Protein AF-A0A7K4CY14-F1 (afdb_monomer_lite)

pLDDT: mean 82.09, std 10.43, range [49.28, 89.94]

Foldseek 3Di:
DDQDQPDADPVPRDRRAKDKDFDPVAFPDQDPVRHTDGAIWIAGPPPRDIGHPD

Radius of gyration: 12.61 Å; chains: 1; bounding box: 30×19×31 Å

Structure (mmCIF, N/CA/C/O backbone):
data_AF-A0A7K4CY14-F1
#
_entry.id   AF-A0A7K4CY14-F1
#
loop_
_atom_site.group_PDB
_atom_site.id
_atom_site.type_symbol
_atom_site.label_atom_id
_atom_site.label_alt_id
_atom_site.label_comp_id
_atom_site.label_asym_id
_atom_site.label_entity_id
_atom_site.label_seq_id
_atom_site.pdbx_PDB_ins_code
_atom_site.Cartn_x
_atom_site.Cartn_y
_atom_site.Cartn_z
_atom_site.occupancy
_atom_site.B_iso_or_equiv
_atom_site.auth_seq_id
_atom_site.auth_comp_id
_atom_site.auth_asym_id
_atom_site.auth_atom_id
_atom_site.pdbx_PDB_model_num
ATOM 1 N N . MET A 1 1 ? 4.644 -12.138 3.880 1.00 49.28 1 MET A N 1
ATOM 2 C CA . MET A 1 1 ? 3.944 -10.895 4.271 1.00 49.28 1 MET A CA 1
ATOM 3 C C . MET A 1 1 ? 4.743 -10.263 5.392 1.00 49.28 1 MET A C 1
ATOM 5 O O . MET A 1 1 ? 4.779 -10.825 6.478 1.00 49.28 1 MET A O 1
ATOM 9 N N . THR A 1 2 ? 5.452 -9.172 5.115 1.00 53.19 2 THR A N 1
ATOM 10 C CA . THR A 1 2 ? 6.289 -8.500 6.117 1.00 53.19 2 THR A CA 1
ATOM 11 C C . THR A 1 2 ? 5.415 -7.511 6.883 1.00 53.19 2 THR A C 1
ATOM 13 O O . THR A 1 2 ? 4.883 -6.571 6.294 1.00 53.19 2 THR A O 1
ATOM 16 N N . LEU A 1 3 ? 5.202 -7.763 8.176 1.00 57.06 3 LEU A N 1
ATOM 17 C CA . LEU A 1 3 ? 4.500 -6.837 9.065 1.00 57.06 3 LEU A CA 1
ATOM 18 C C . LEU A 1 3 ? 5.457 -5.708 9.442 1.00 57.06 3 LEU A C 1
ATOM 20 O O . LEU A 1 3 ? 6.520 -5.940 10.016 1.00 57.06 3 LEU A O 1
ATOM 24 N N . ILE A 1 4 ? 5.069 -4.483 9.115 1.00 62.78 4 ILE A N 1
ATOM 25 C CA . ILE A 1 4 ? 5.864 -3.279 9.366 1.00 62.78 4 ILE A CA 1
ATOM 26 C C . ILE A 1 4 ? 5.466 -2.734 10.730 1.00 62.78 4 ILE A C 1
ATOM 28 O O . ILE A 1 4 ? 4.373 -2.194 10.908 1.00 62.78 4 ILE A O 1
ATOM 32 N N . ARG A 1 5 ? 6.351 -2.896 11.713 1.00 56.50 5 ARG A N 1
ATOM 33 C CA . ARG A 1 5 ? 6.173 -2.329 13.051 1.00 56.50 5 ARG A CA 1
ATOM 34 C C . ARG A 1 5 ? 6.525 -0.840 13.012 1.00 56.50 5 ARG A C 1
ATOM 36 O O . ARG A 1 5 ? 7.624 -0.486 12.605 1.00 56.50 5 ARG A O 1
ATOM 43 N N . GLY A 1 6 ? 5.590 0.020 13.424 1.00 66.25 6 GLY A N 1
ATOM 44 C CA . GLY A 1 6 ? 5.819 1.466 13.587 1.00 66.25 6 GLY A CA 1
ATOM 45 C C . GLY A 1 6 ? 4.980 2.394 12.702 1.00 66.25 6 GLY A C 1
ATOM 46 O O . GLY A 1 6 ? 5.048 3.607 12.876 1.00 66.25 6 GLY A O 1
ATOM 47 N N . LYS A 1 7 ? 4.158 1.871 11.783 1.00 75.19 7 LYS A N 1
ATOM 48 C CA . LYS A 1 7 ? 3.213 2.685 10.999 1.00 75.19 7 LYS A CA 1
ATOM 49 C C . LYS A 1 7 ? 1.796 2.519 11.553 1.00 75.19 7 LYS A C 1
ATOM 51 O O . LYS A 1 7 ? 1.360 1.408 11.846 1.00 75.19 7 LYS A O 1
ATOM 56 N N . THR A 1 8 ? 1.072 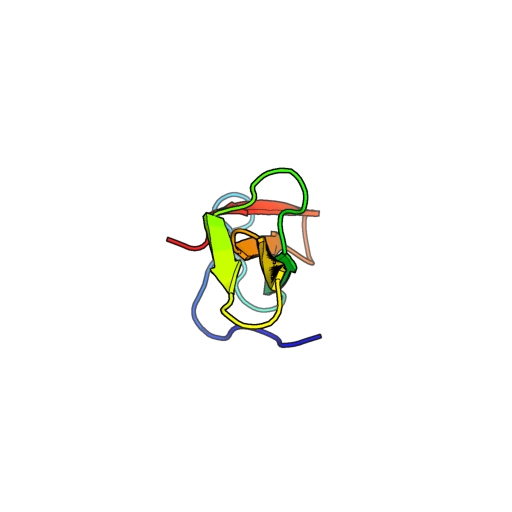3.625 11.688 1.00 82.88 8 THR A N 1
ATOM 57 C CA . THR A 1 8 ? -0.301 3.650 12.210 1.00 82.88 8 THR A CA 1
ATOM 58 C C . THR A 1 8 ? -1.262 3.984 11.082 1.00 82.88 8 THR A C 1
ATOM 60 O O . THR A 1 8 ? -1.038 4.933 10.335 1.00 82.88 8 THR A O 1
ATOM 63 N N . CYS A 1 9 ? -2.347 3.219 10.952 1.00 86.25 9 CYS A N 1
ATOM 64 C CA . CYS A 1 9 ? -3.363 3.519 9.951 1.00 86.25 9 CYS A CA 1
ATOM 65 C C . CYS A 1 9 ? -4.029 4.878 10.252 1.00 86.25 9 CYS A C 1
ATOM 67 O O . CYS A 1 9 ? -4.553 5.044 11.357 1.00 86.25 9 CYS A O 1
ATOM 69 N N . PRO A 1 10 ? -4.105 5.813 9.287 1.00 84.88 10 PRO A N 1
ATOM 70 C CA . PRO A 1 10 ? -4.708 7.132 9.509 1.00 84.88 10 PRO A CA 1
ATOM 71 C C . PRO A 1 10 ? -6.211 7.063 9.819 1.00 84.88 10 PRO A C 1
ATOM 73 O O . PRO A 1 10 ? -6.745 7.935 10.496 1.00 84.88 10 PRO A O 1
ATOM 76 N N . LYS A 1 11 ? -6.893 6.004 9.367 1.00 88.50 11 LYS A N 1
ATOM 77 C CA . LYS A 1 11 ? -8.345 5.841 9.513 1.00 88.50 11 LYS A CA 1
ATOM 78 C C . LYS A 1 11 ? -8.756 5.193 10.829 1.00 88.50 11 LYS A C 1
ATOM 80 O O . LYS A 1 11 ? -9.610 5.712 11.532 1.00 88.50 11 LYS A O 1
ATOM 85 N N . CYS A 1 12 ? -8.164 4.046 11.166 1.00 87.94 12 CYS A N 1
ATOM 86 C CA . CYS A 1 12 ? -8.537 3.302 12.374 1.00 87.94 12 CYS A CA 1
ATOM 87 C C . CYS A 1 12 ? -7.578 3.513 13.551 1.00 87.94 12 CYS A C 1
ATOM 89 O O . CYS A 1 12 ? -7.822 2.965 14.622 1.00 87.94 12 CYS A O 1
ATOM 91 N N . LYS A 1 13 ? -6.485 4.265 13.358 1.00 83.75 13 LYS A N 1
ATOM 92 C CA . LYS A 1 13 ? -5.432 4.512 14.356 1.00 83.75 13 LYS A CA 1
ATOM 93 C C . LYS A 1 13 ? -4.813 3.240 14.956 1.00 83.75 13 LYS A C 1
ATOM 95 O O . LYS A 1 13 ? -4.207 3.284 16.020 1.00 83.75 13 LYS A O 1
ATOM 100 N N . LYS A 1 14 ? -4.928 2.103 14.260 1.00 84.06 14 LYS A N 1
ATOM 101 C CA . LYS A 1 14 ? -4.306 0.828 14.642 1.00 84.06 14 LYS A CA 1
ATOM 102 C C . LYS A 1 14 ? -3.022 0.612 13.843 1.00 84.06 14 LYS A C 1
ATOM 104 O O . LYS A 1 14 ? -2.999 0.847 12.634 1.00 84.06 14 LYS A O 1
ATOM 109 N N . SER A 1 15 ? -1.982 0.131 14.514 1.00 78.69 15 SER A N 1
ATOM 110 C CA . SER A 1 15 ? -0.664 -0.193 13.943 1.00 78.69 15 SER A CA 1
ATOM 111 C C . SER A 1 15 ? -0.368 -1.698 13.909 1.00 78.69 15 SER A C 1
ATOM 113 O O . SER A 1 15 ? 0.619 -2.124 13.322 1.00 78.69 15 SER A O 1
ATOM 115 N N . ASP A 1 16 ? -1.244 -2.512 14.499 1.00 77.56 16 ASP A N 1
ATOM 116 C CA . ASP A 1 16 ? -1.007 -3.941 14.738 1.00 77.56 16 ASP A CA 1
ATOM 117 C C . ASP A 1 16 ? -0.959 -4.789 13.451 1.00 77.56 16 ASP A C 1
ATOM 119 O O . ASP A 1 16 ? -0.262 -5.795 13.361 1.00 77.56 16 ASP A O 1
ATOM 123 N N . ARG A 1 17 ? -1.683 -4.353 12.411 1.00 82.38 17 ARG A N 1
ATOM 124 C CA . ARG A 1 17 ? -1.802 -5.061 11.128 1.00 82.38 17 ARG A CA 1
ATOM 125 C C . AR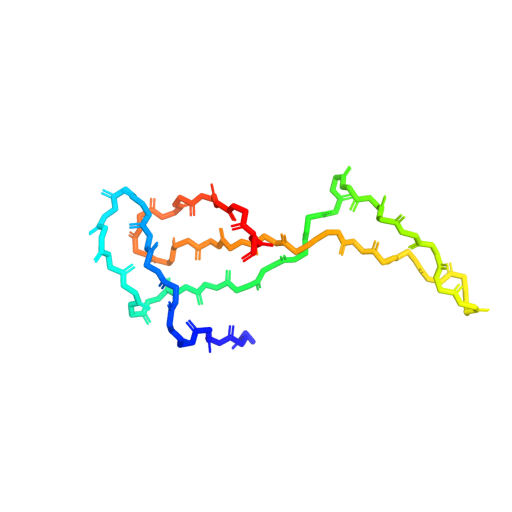G A 1 17 ? -1.585 -4.119 9.958 1.00 82.38 17 ARG A C 1
ATOM 127 O O . ARG A 1 17 ? -2.536 -3.777 9.259 1.00 82.38 17 ARG A O 1
ATOM 134 N N . ILE A 1 18 ? -0.351 -3.679 9.748 1.00 85.94 18 ILE A N 1
ATOM 135 C CA . ILE A 1 18 ? 0.027 -2.966 8.525 1.00 85.94 18 ILE A CA 1
ATOM 136 C C . ILE A 1 18 ? 0.787 -3.921 7.607 1.00 85.94 18 ILE A C 1
ATOM 138 O O . ILE A 1 18 ? 1.790 -4.513 7.999 1.00 85.94 18 ILE A O 1
ATOM 142 N N . ILE A 1 19 ? 0.276 -4.079 6.388 1.00 87.31 19 ILE A N 1
ATOM 143 C CA . ILE A 1 19 ? 0.829 -4.950 5.353 1.00 87.31 19 ILE A CA 1
ATOM 144 C C . ILE A 1 19 ? 1.493 -4.065 4.303 1.00 87.31 19 ILE A C 1
ATOM 146 O O . ILE A 1 19 ? 0.828 -3.213 3.714 1.00 87.31 19 ILE A O 1
ATOM 150 N N . GLU A 1 20 ? 2.779 -4.282 4.040 1.00 86.31 20 GLU A N 1
ATOM 151 C CA . GLU A 1 20 ? 3.455 -3.659 2.900 1.00 86.31 20 GLU A CA 1
ATOM 152 C C . GLU A 1 20 ? 3.105 -4.392 1.602 1.00 86.31 20 GLU A C 1
ATOM 154 O O . GLU A 1 20 ? 3.144 -5.623 1.539 1.00 86.31 20 GLU A O 1
ATOM 159 N N . GLN A 1 21 ? 2.754 -3.635 0.566 1.00 87.06 21 GLN A N 1
ATOM 160 C CA . GLN A 1 21 ? 2.498 -4.135 -0.780 1.00 87.06 21 GLN A CA 1
ATOM 161 C C . GLN A 1 21 ? 3.163 -3.232 -1.819 1.00 87.06 21 GL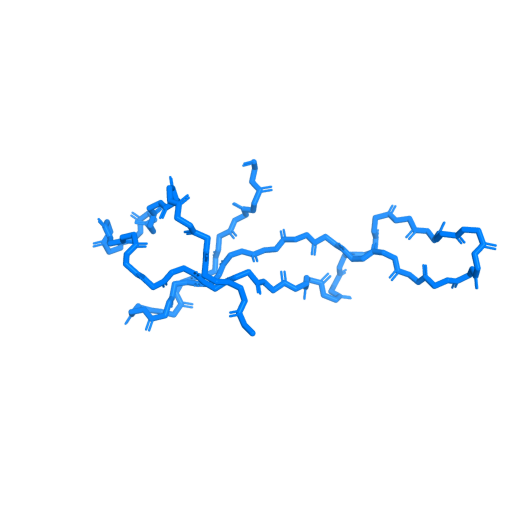N A C 1
ATOM 163 O O . GLN A 1 21 ? 3.412 -2.053 -1.579 1.00 87.06 21 GLN A O 1
ATOM 168 N N . GLN A 1 22 ? 3.449 -3.793 -2.990 1.00 87.38 22 GLN A N 1
ATOM 169 C CA . GLN A 1 22 ? 3.928 -3.031 -4.138 1.00 87.38 22 GLN A CA 1
ATOM 170 C C . GLN A 1 22 ? 2.744 -2.481 -4.936 1.00 87.38 22 GLN A C 1
ATOM 172 O O . GLN A 1 22 ? 1.852 -3.232 -5.334 1.00 87.38 22 GLN A O 1
ATOM 177 N N . ASP A 1 23 ? 2.758 -1.179 -5.196 1.00 85.94 23 ASP A N 1
ATOM 178 C CA . ASP A 1 23 ? 1.828 -0.515 -6.097 1.00 85.94 23 ASP A CA 1
ATOM 179 C C . ASP A 1 23 ? 2.243 -0.741 -7.545 1.00 85.94 23 ASP A C 1
ATOM 181 O O . ASP A 1 23 ? 3.031 0.011 -8.120 1.00 85.94 23 ASP A O 1
ATOM 185 N N . LYS A 1 24 ? 1.679 -1.785 -8.155 1.00 81.69 24 LYS A N 1
ATOM 186 C CA . LYS A 1 24 ? 1.936 -2.117 -9.562 1.00 81.69 24 LYS A CA 1
ATOM 187 C C . LYS A 1 24 ? 1.482 -1.032 -10.544 1.00 81.69 24 LYS A C 1
ATOM 189 O O . LYS A 1 24 ? 1.880 -1.066 -11.702 1.00 81.69 24 LYS A O 1
ATOM 194 N N . SER A 1 25 ? 0.688 -0.064 -10.086 1.00 84.38 25 SER A N 1
ATOM 195 C CA . SER A 1 25 ? 0.252 1.090 -10.878 1.00 84.38 25 SER A CA 1
ATOM 196 C C . SER A 1 25 ? 1.364 2.124 -11.078 1.00 84.38 25 SER A C 1
ATOM 198 O O . SER A 1 25 ? 1.283 2.940 -11.993 1.00 84.38 25 SER A O 1
ATOM 200 N N . LYS A 1 26 ? 2.400 2.115 -10.226 1.00 82.88 26 LYS A N 1
ATOM 201 C CA . LYS A 1 26 ? 3.503 3.078 -10.266 1.00 82.88 26 LYS A CA 1
ATOM 202 C C . LYS A 1 26 ? 4.847 2.373 -10.316 1.00 82.88 26 LYS A C 1
ATOM 204 O O . LYS A 1 26 ? 5.361 1.909 -9.299 1.00 82.88 26 LYS A O 1
ATOM 209 N N . VAL A 1 27 ? 5.442 2.360 -11.503 1.00 88.75 27 VAL A N 1
ATOM 210 C CA . VAL A 1 27 ? 6.846 1.984 -11.693 1.00 88.75 27 VAL A CA 1
ATOM 211 C C . VAL A 1 27 ? 7.708 3.193 -11.341 1.00 88.75 27 VAL A C 1
ATOM 213 O O . VAL A 1 27 ? 7.535 4.262 -11.919 1.00 88.75 27 VAL A O 1
ATOM 216 N N . LEU A 1 28 ? 8.605 3.037 -10.369 1.00 87.62 28 LEU A N 1
ATOM 217 C CA . LEU A 1 28 ? 9.556 4.077 -9.979 1.00 87.62 28 LEU A CA 1
ATOM 218 C C . LEU A 1 28 ? 10.745 4.110 -10.938 1.00 87.62 28 LEU A C 1
ATOM 220 O O . LEU A 1 28 ? 11.117 5.165 -11.435 1.00 87.62 28 LEU A O 1
ATOM 224 N N . TYR A 1 29 ? 11.342 2.948 -11.186 1.00 87.81 29 TYR A N 1
ATOM 225 C CA . TYR A 1 29 ? 12.469 2.779 -12.096 1.00 87.81 29 TYR A CA 1
ATOM 226 C C . TYR A 1 29 ? 12.597 1.309 -12.491 1.00 87.81 29 TYR A C 1
ATOM 228 O O . TYR A 1 29 ? 12.011 0.429 -11.860 1.00 87.81 29 TYR A O 1
ATOM 236 N N . PHE A 1 30 ? 13.386 1.038 -13.523 1.00 89.19 30 PHE A N 1
ATOM 237 C CA . PHE A 1 30 ? 13.800 -0.312 -13.886 1.00 89.19 30 PHE A CA 1
ATOM 238 C C . PHE A 1 30 ? 15.190 -0.556 -13.307 1.00 89.19 30 PHE A C 1
ATOM 240 O O . PHE A 1 30 ? 16.070 0.297 -13.420 1.00 89.19 30 PHE A O 1
ATOM 247 N N . ASN A 1 31 ? 15.384 -1.688 -12.634 1.00 87.69 31 ASN A N 1
ATOM 248 C CA . ASN A 1 31 ? 16.708 -2.047 -12.135 1.00 87.69 31 ASN A CA 1
ATOM 249 C C . ASN A 1 31 ? 17.636 -2.473 -13.296 1.00 87.69 31 ASN A C 1
ATOM 251 O O . ASN A 1 31 ? 17.186 -2.667 -14.424 1.00 87.69 31 ASN A O 1
ATOM 255 N N . MET A 1 32 ? 18.936 -2.659 -13.032 1.00 88.00 32 MET A N 1
ATOM 256 C CA . MET A 1 32 ? 19.912 -3.052 -14.071 1.00 88.00 32 MET A CA 1
ATOM 257 C C . MET A 1 32 ? 19.644 -4.433 -14.699 1.00 88.00 32 MET A C 1
ATOM 259 O O . MET A 1 32 ? 20.209 -4.743 -15.740 1.00 88.00 32 MET A O 1
ATOM 263 N N . GLN A 1 33 ? 18.785 -5.255 -14.089 1.00 89.94 33 GLN A N 1
ATOM 264 C CA . GLN A 1 33 ? 18.337 -6.544 -14.632 1.00 89.94 33 GLN A CA 1
ATOM 265 C C . GLN A 1 33 ? 17.064 -6.400 -15.492 1.00 89.94 33 GLN A C 1
ATOM 267 O O . GLN A 1 33 ? 16.500 -7.397 -15.931 1.00 89.94 33 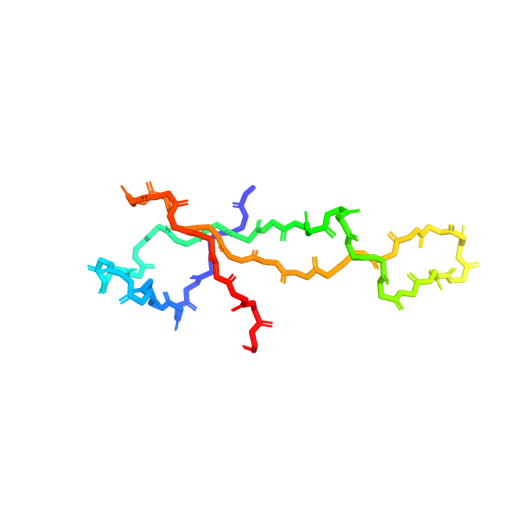GLN A O 1
ATOM 272 N N . GLY A 1 34 ? 16.587 -5.169 -15.714 1.00 86.44 34 GLY A N 1
ATOM 273 C CA . GLY A 1 34 ? 15.379 -4.871 -16.484 1.00 86.44 34 GLY A CA 1
ATOM 274 C C . GLY A 1 34 ? 14.068 -5.126 -15.735 1.00 86.44 34 GLY A C 1
ATOM 275 O O . GLY A 1 34 ? 12.997 -5.003 -16.326 1.00 86.44 34 GLY A O 1
ATOM 276 N N . ALA A 1 35 ? 14.109 -5.460 -14.441 1.00 89.25 35 ALA A N 1
ATOM 277 C CA . ALA A 1 35 ? 12.899 -5.686 -13.661 1.00 89.25 35 ALA A CA 1
ATOM 278 C C . ALA A 1 35 ? 12.306 -4.347 -13.172 1.00 89.25 35 ALA A C 1
ATOM 280 O O . ALA A 1 35 ? 13.039 -3.518 -12.616 1.00 89.25 35 ALA A O 1
ATOM 281 N N . PRO A 1 36 ? 10.988 -4.120 -13.345 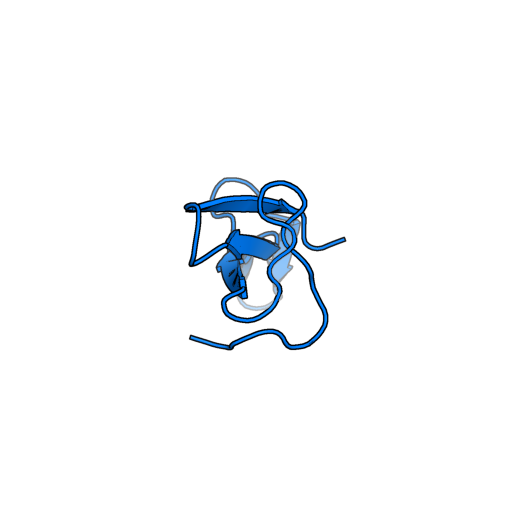1.00 89.56 36 PRO A N 1
ATOM 282 C CA . PRO A 1 36 ? 10.326 -2.914 -12.866 1.00 89.56 36 PRO A CA 1
ATOM 283 C C . PRO A 1 36 ? 10.280 -2.895 -11.338 1.00 89.56 36 PRO A C 1
ATOM 285 O O . PRO A 1 36 ? 9.780 -3.821 -10.695 1.00 89.56 36 PRO A O 1
ATOM 288 N N . GLN A 1 37 ? 10.773 -1.806 -10.756 1.00 89.44 37 GLN A N 1
ATOM 289 C CA . GLN A 1 37 ? 10.683 -1.538 -9.333 1.00 89.44 37 GLN A CA 1
ATOM 290 C C . GLN A 1 37 ? 9.459 -0.667 -9.063 1.00 89.44 37 GLN A C 1
ATOM 292 O O . GLN A 1 37 ? 9.378 0.488 -9.483 1.00 89.44 37 GLN A O 1
ATOM 297 N N . TYR A 1 38 ? 8.487 -1.240 -8.365 1.00 89.31 38 TYR A N 1
ATOM 298 C CA . TYR A 1 38 ? 7.223 -0.581 -8.061 1.00 89.31 38 TYR A CA 1
ATOM 299 C C . TYR A 1 38 ? 7.297 0.254 -6.784 1.00 89.31 38 TYR A C 1
ATOM 301 O O . TYR A 1 38 ? 8.067 -0.050 -5.867 1.00 89.31 38 TYR A O 1
ATOM 309 N N . ALA A 1 39 ? 6.455 1.284 -6.705 1.00 86.75 39 ALA A N 1
ATOM 310 C CA . ALA A 1 39 ? 6.283 2.063 -5.488 1.00 86.75 39 ALA A CA 1
ATOM 311 C C . ALA A 1 39 ? 5.764 1.180 -4.343 1.00 86.75 39 ALA A C 1
ATOM 313 O O . ALA A 1 39 ? 5.058 0.196 -4.560 1.00 86.75 39 ALA A O 1
ATOM 314 N N . ARG A 1 40 ? 6.113 1.525 -3.103 1.00 87.56 40 ARG A N 1
ATOM 315 C CA . ARG A 1 40 ? 5.617 0.822 -1.913 1.00 87.56 40 ARG A CA 1
ATOM 316 C C . ARG A 1 40 ? 4.345 1.492 -1.402 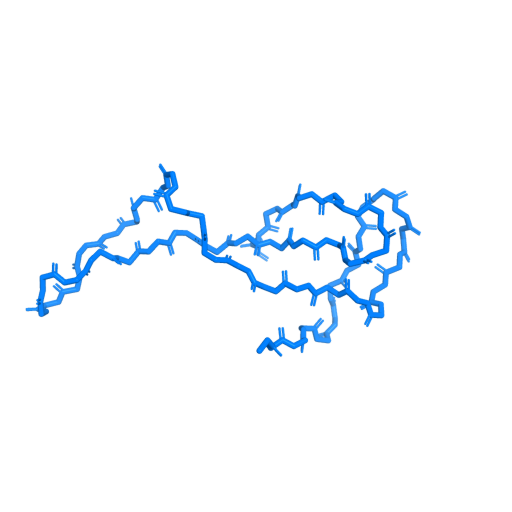1.00 87.56 40 ARG A C 1
ATOM 318 O O . ARG A 1 40 ? 4.239 2.717 -1.378 1.00 87.56 40 ARG A O 1
ATOM 325 N N . MET A 1 41 ? 3.389 0.680 -0.976 1.00 89.19 41 MET A N 1
ATOM 326 C CA . MET A 1 41 ? 2.155 1.114 -0.334 1.00 89.19 41 MET A CA 1
ATOM 327 C C . MET A 1 41 ? 1.881 0.276 0.910 1.00 89.19 41 MET A C 1
ATOM 329 O O . MET A 1 41 ? 2.297 -0.878 1.022 1.00 89.19 41 MET A O 1
ATOM 333 N N . PHE A 1 42 ? 1.141 0.853 1.842 1.00 89.00 42 PHE A N 1
ATOM 334 C CA . PHE A 1 42 ? 0.716 0.187 3.057 1.00 89.00 42 PHE A CA 1
ATOM 335 C C . PHE A 1 42 ? -0.780 -0.071 3.010 1.00 89.00 42 PHE A C 1
ATOM 337 O O . PHE A 1 42 ? -1.570 0.810 2.680 1.00 89.00 42 PHE A O 1
ATOM 344 N N . LYS A 1 43 ? -1.178 -1.287 3.376 1.00 88.50 43 LYS A N 1
ATOM 345 C CA . LYS A 1 43 ? -2.574 -1.670 3.559 1.00 88.50 43 LYS A CA 1
ATOM 346 C C . LYS A 1 43 ? -2.828 -1.967 5.023 1.00 88.50 43 LYS A C 1
ATOM 348 O O . LYS A 1 43 ? -2.160 -2.811 5.622 1.00 88.50 43 LYS A O 1
ATOM 353 N N . CYS A 1 44 ? -3.831 -1.319 5.598 1.00 89.00 44 CYS A N 1
ATOM 354 C CA . CYS A 1 44 ? -4.317 -1.684 6.914 1.00 89.00 44 CYS A CA 1
ATOM 355 C C . CYS A 1 44 ? -5.091 -3.006 6.831 1.00 89.00 44 CYS A C 1
ATOM 357 O O . CYS A 1 44 ? -6.144 -3.083 6.207 1.00 89.00 44 CYS A O 1
ATOM 359 N N . GLY A 1 45 ? -4.609 -4.043 7.507 1.00 85.81 45 GLY A N 1
ATOM 360 C CA . GLY A 1 45 ? -5.282 -5.335 7.636 1.00 85.81 45 GLY A CA 1
ATOM 361 C C . GLY A 1 45 ? -6.508 -5.322 8.556 1.00 85.81 45 GLY A C 1
ATOM 362 O O . GLY A 1 45 ? -7.188 -6.336 8.643 1.00 85.81 45 GLY A O 1
ATOM 363 N N . ASN A 1 46 ? -6.797 -4.207 9.242 1.00 87.19 46 ASN A N 1
ATOM 364 C CA . ASN A 1 46 ? -7.997 -4.068 10.077 1.00 87.19 46 ASN A CA 1
ATOM 365 C C . ASN A 1 46 ? -9.166 -3.418 9.335 1.00 87.19 46 ASN A C 1
ATOM 367 O O . ASN A 1 46 ? -10.277 -3.924 9.399 1.00 87.19 46 ASN A O 1
ATOM 371 N N . CYS A 1 47 ? -8.935 -2.289 8.660 1.00 88.25 47 CYS A N 1
ATOM 372 C CA . CYS A 1 47 ? -9.997 -1.551 7.964 1.00 88.25 47 CYS A CA 1
ATOM 373 C C . CYS A 1 47 ? -9.873 -1.565 6.435 1.00 88.25 47 CYS A C 1
ATOM 375 O O . CYS A 1 47 ? -10.714 -0.986 5.757 1.00 88.25 47 CYS A O 1
ATOM 377 N N . GLY A 1 48 ? -8.822 -2.179 5.886 1.00 86.19 48 GLY A N 1
ATOM 378 C CA . GLY A 1 48 ? -8.580 -2.264 4.444 1.00 86.19 48 GLY A CA 1
ATOM 379 C C . GLY A 1 48 ? -7.981 -1.007 3.809 1.00 86.19 48 GLY A C 1
ATOM 380 O O . GLY A 1 48 ? -7.671 -1.043 2.622 1.00 86.19 48 GLY A O 1
ATOM 381 N N . GLU A 1 49 ? -7.794 0.070 4.576 1.00 89.62 49 GLU A N 1
ATOM 382 C CA . GLU A 1 49 ? -7.328 1.363 4.066 1.00 89.62 49 GLU A CA 1
ATOM 383 C C . GLU A 1 49 ? -5.930 1.272 3.442 1.00 89.62 49 GLU A C 1
ATOM 385 O O . GLU A 1 49 ? -5.011 0.715 4.051 1.00 89.62 49 GLU A O 1
ATOM 390 N N . LEU A 1 50 ? -5.773 1.858 2.254 1.00 87.25 50 LEU A N 1
ATOM 391 C CA . LEU A 1 50 ? -4.508 1.957 1.529 1.00 87.25 50 LEU A CA 1
ATOM 392 C C . LEU A 1 50 ? -3.895 3.341 1.756 1.00 87.25 50 LEU A C 1
ATOM 394 O O . LEU A 1 50 ? -4.540 4.353 1.506 1.00 87.25 50 LEU A O 1
ATOM 398 N N . PHE A 1 51 ? -2.648 3.398 2.215 1.00 85.50 51 PHE A N 1
ATOM 399 C CA . PHE A 1 51 ? -1.935 4.650 2.459 1.00 85.50 51 PHE A CA 1
ATOM 400 C C . PHE A 1 51 ? -0.476 4.557 2.013 1.00 85.50 51 PHE A C 1
ATOM 402 O O . PHE A 1 51 ? 0.088 3.472 1.862 1.00 85.50 51 PHE A O 1
ATOM 409 N N . LYS A 1 52 ? 0.128 5.712 1.729 1.00 77.56 52 LYS A N 1
ATOM 410 C CA . LYS A 1 52 ? 1.476 5.777 1.159 1.00 77.56 52 LYS A CA 1
ATOM 411 C C . LYS A 1 52 ? 2.536 5.420 2.199 1.00 77.56 52 LYS A C 1
ATOM 413 O O . LYS A 1 52 ? 2.421 5.783 3.370 1.00 77.56 52 LYS A O 1
ATOM 418 N N . ALA A 1 53 ? 3.565 4.725 1.727 1.00 68.94 53 ALA A N 1
ATOM 419 C CA . ALA A 1 53 ? 4.807 4.532 2.448 1.00 68.94 53 ALA A CA 1
ATOM 420 C C . ALA A 1 53 ? 5.701 5.755 2.238 1.00 68.94 53 ALA A C 1
ATOM 422 O O . ALA A 1 53 ? 6.580 5.723 1.383 1.00 68.94 53 ALA A O 1
ATOM 423 N N . ASP A 1 54 ? 5.388 6.841 2.946 1.00 57.75 54 ASP A N 1
ATOM 424 C CA . ASP A 1 54 ? 6.305 7.979 3.089 1.00 57.75 54 ASP A CA 1
ATOM 425 C C . ASP A 1 54 ? 7.456 7.603 4.039 1.00 57.75 54 ASP A C 1
ATOM 427 O O . ASP A 1 54 ? 7.169 7.021 5.128 1.00 57.75 54 ASP A O 1
#

Secondary structure (DSSP, 8-state):
--B-TT---TTT---TTEEEEEEEEEEEEE-TTS-EEEEEEEEETTT--EEE--

Sequence (54 aa):
MTLIRGKTCPKCKKSDRIIEQQDKSKVLYFNMQGAPQYARMFKCGNCGELFKAD